Protein AF-A0A6A4H1T6-F1 (afdb_monomer_lite)

Sequence (66 aa):
LGHIAPEACQKMVKDGLIEGIELDESETVKTCNSCKYAKKTRKPVKKQWEQNQAENIGDLIHSDVW

Secondary structure (DSSP, 8-state):
--S--HHHHHHHHHTT-S-S----TTSPPPPPHHHHHHTPPPPPPPSS-SSPPP-STTS-------

Foldseek 3Di:
DPLDDVVVVVVCVVVVVDPDDDDDPVDDDDDDPVCCVVVPDDDDDDPDDPDDDDPDPPPDDDDDDD

Organism: NCBI:txid1447944

Structure (mmCIF, N/CA/C/O backbone):
data_AF-A0A6A4H1T6-F1
#
_entry.id   AF-A0A6A4H1T6-F1
#
loop_
_atom_site.group_PDB
_atom_site.id
_atom_site.type_symbol
_atom_site.label_atom_id
_atom_site.label_alt_id
_atom_site.label_comp_id
_atom_site.label_asym_id
_atom_site.label_entity_id
_atom_site.label_seq_id
_atom_site.pdbx_PDB_ins_code
_atom_site.Cartn_x
_atom_site.Cartn_y
_atom_site.Cartn_z
_atom_site.occupancy
_atom_site.B_iso_or_equiv
_atom_site.auth_seq_id
_atom_site.auth_comp_id
_atom_site.auth_asym_id
_atom_site.auth_atom_id
_atom_site.pdbx_PDB_model_num
ATOM 1 N N . LEU A 1 1 ? -2.521 -10.324 19.142 1.00 71.88 1 LEU A N 1
ATOM 2 C CA . LEU A 1 1 ? -3.070 -9.529 18.017 1.00 71.88 1 LEU A CA 1
ATOM 3 C C . LEU A 1 1 ? -1.928 -9.156 17.065 1.00 71.88 1 LEU A C 1
ATOM 5 O O . LEU A 1 1 ? -1.187 -8.223 17.340 1.00 71.88 1 LEU A O 1
ATOM 9 N N . GLY A 1 2 ? -1.683 -9.949 16.017 1.00 82.38 2 GLY A N 1
ATOM 10 C CA . GLY A 1 2 ? -0.495 -9.792 15.161 1.00 82.38 2 GLY A CA 1
ATOM 11 C C . GLY A 1 2 ? -0.607 -8.615 14.190 1.00 82.38 2 GLY A C 1
ATOM 12 O O . GLY A 1 2 ? -1.498 -8.640 13.353 1.00 82.38 2 GLY A O 1
ATOM 13 N N . HIS A 1 3 ? 0.277 -7.610 14.304 1.00 90.12 3 HIS A N 1
ATOM 14 C CA . HIS A 1 3 ? 0.473 -6.454 13.394 1.00 90.12 3 HIS A CA 1
ATOM 15 C C . HIS A 1 3 ? -0.793 -5.856 12.726 1.00 90.12 3 HIS A C 1
ATOM 17 O O . HIS A 1 3 ? -0.745 -5.272 11.634 1.00 90.12 3 HIS A O 1
ATOM 23 N N . ILE A 1 4 ? -1.936 -5.980 13.391 1.00 90.00 4 ILE A N 1
ATOM 24 C CA . ILE A 1 4 ? -3.239 -5.496 12.955 1.00 90.00 4 ILE A CA 1
ATOM 25 C C . ILE A 1 4 ? -3.284 -3.976 13.123 1.00 90.00 4 ILE A C 1
ATOM 27 O O . ILE A 1 4 ? -2.548 -3.401 13.926 1.00 90.00 4 ILE A O 1
ATOM 31 N N . ALA A 1 5 ? -4.079 -3.310 12.287 1.00 88.88 5 ALA A N 1
ATOM 32 C CA . ALA A 1 5 ? -4.283 -1.877 12.420 1.00 88.88 5 ALA A CA 1
ATOM 33 C C . ALA A 1 5 ? -4.944 -1.581 13.786 1.00 88.88 5 ALA A C 1
ATOM 35 O O . ALA A 1 5 ? -5.925 -2.250 14.120 1.00 88.88 5 ALA A O 1
ATOM 36 N N . PRO A 1 6 ? -4.437 -0.625 14.578 1.00 88.81 6 PRO A N 1
ATOM 37 C CA . PRO A 1 6 ? -5.031 -0.261 15.866 1.00 88.81 6 PRO A CA 1
ATOM 38 C C . PRO A 1 6 ? -6.514 0.092 15.762 1.00 88.81 6 PRO A C 1
ATOM 40 O O . PRO A 1 6 ? -7.293 -0.292 16.627 1.00 88.81 6 PRO A O 1
ATOM 43 N N . GLU A 1 7 ? -6.920 0.742 14.672 1.00 89.44 7 GLU A N 1
ATOM 44 C CA . GLU A 1 7 ? -8.312 1.105 14.406 1.00 89.44 7 GLU A CA 1
ATOM 45 C C . GLU A 1 7 ? -9.191 -0.146 14.256 1.00 89.44 7 GLU A C 1
ATOM 47 O O . GLU A 1 7 ? -10.333 -0.173 14.712 1.00 89.44 7 GLU A O 1
ATOM 52 N N . ALA A 1 8 ? -8.648 -1.215 13.664 1.00 90.88 8 ALA A N 1
ATOM 53 C CA . ALA A 1 8 ? -9.342 -2.493 13.570 1.00 90.88 8 ALA A CA 1
ATOM 54 C C . ALA A 1 8 ? -9.450 -3.176 14.943 1.00 90.88 8 ALA A C 1
ATOM 56 O O . ALA A 1 8 ? -10.515 -3.695 15.259 1.00 90.88 8 ALA A O 1
ATOM 57 N N . CYS A 1 9 ? -8.411 -3.117 15.788 1.00 90.19 9 CYS A N 1
ATOM 58 C CA . CYS A 1 9 ? -8.509 -3.590 17.177 1.00 90.19 9 CYS A CA 1
ATOM 59 C C . CYS A 1 9 ? -9.581 -2.832 17.963 1.00 90.19 9 CYS A C 1
ATOM 61 O O . CYS A 1 9 ? -10.423 -3.456 18.601 1.00 90.19 9 CYS A O 1
ATOM 63 N N . GLN A 1 10 ? -9.568 -1.498 17.889 1.00 89.62 10 GLN A N 1
ATOM 64 C CA . GLN A 1 10 ? -10.549 -0.639 18.554 1.00 89.62 10 GLN A CA 1
ATOM 65 C C . GLN A 1 10 ? -11.966 -0.976 18.111 1.00 89.62 10 GLN A C 1
ATOM 67 O O . GLN A 1 10 ? -12.853 -1.121 18.948 1.00 89.62 10 GLN A O 1
ATOM 72 N N . LYS A 1 11 ? -12.170 -1.151 16.803 1.00 92.25 11 LYS A N 1
ATOM 73 C CA . LYS A 1 11 ? -13.462 -1.558 16.262 1.00 92.25 11 LYS A CA 1
ATOM 74 C C . LYS A 1 11 ? -13.892 -2.929 16.785 1.00 92.25 11 LYS A C 1
ATOM 76 O O . LYS A 1 11 ? -15.017 -3.061 17.233 1.00 92.25 11 LYS A O 1
ATOM 81 N N . MET A 1 12 ? -13.010 -3.928 16.785 1.00 92.62 12 MET A N 1
ATOM 82 C CA . MET A 1 12 ? -13.357 -5.273 17.260 1.00 92.62 12 MET A CA 1
ATOM 83 C C . MET A 1 12 ? -13.733 -5.305 18.745 1.00 92.62 12 MET A C 1
ATOM 85 O O . MET A 1 12 ? -14.645 -6.038 19.115 1.00 92.62 12 MET A O 1
ATOM 89 N N . VAL A 1 13 ? -13.063 -4.506 19.581 1.00 91.31 13 VAL A N 1
ATOM 90 C CA . VAL A 1 13 ? -13.423 -4.363 21.001 1.00 91.31 13 VAL A CA 1
ATOM 91 C C . VAL A 1 13 ? -14.771 -3.648 21.144 1.00 91.31 13 VAL A C 1
ATOM 93 O O . VAL A 1 13 ? -15.639 -4.128 21.865 1.00 91.31 13 VAL A O 1
ATOM 96 N N . LYS A 1 14 ? -14.988 -2.548 20.407 1.00 90.44 14 LYS A N 1
ATOM 97 C CA . LYS A 1 14 ? -16.258 -1.793 20.420 1.00 90.44 14 LYS A CA 1
ATOM 98 C C . LYS A 1 14 ? -17.448 -2.614 19.923 1.00 90.44 14 LYS A C 1
ATOM 100 O O . LYS A 1 14 ? -18.531 -2.511 20.485 1.00 90.44 14 LYS A O 1
ATOM 105 N N . ASP A 1 15 ? -17.231 -3.444 18.911 1.00 94.56 15 ASP A N 1
ATOM 106 C CA . ASP A 1 15 ? -18.249 -4.313 18.319 1.00 94.56 15 ASP A CA 1
ATOM 107 C C . ASP A 1 15 ? -18.480 -5.595 19.154 1.00 94.56 15 ASP A C 1
ATOM 109 O O . ASP A 1 15 ? -19.292 -6.435 18.770 1.00 94.56 15 ASP A O 1
ATOM 113 N N . GLY A 1 16 ? -17.768 -5.781 20.277 1.00 93.00 16 GLY A N 1
ATOM 114 C CA . GLY A 1 16 ? -17.900 -6.960 21.143 1.00 93.00 16 GLY A CA 1
ATOM 115 C C . GLY A 1 16 ? -17.392 -8.262 20.513 1.00 93.00 16 GLY A C 1
ATOM 116 O O . GLY A 1 16 ? -17.779 -9.346 20.934 1.00 93.00 16 GLY A O 1
ATOM 117 N N . LEU A 1 17 ? -16.538 -8.176 19.488 1.00 93.50 17 LEU A N 1
ATOM 118 C CA . LEU A 1 17 ? -15.986 -9.336 18.774 1.00 93.50 17 LEU A CA 1
ATOM 119 C C . LEU A 1 17 ? -14.792 -9.974 19.498 1.00 93.50 17 LEU A C 1
ATOM 121 O O . LEU A 1 17 ? -14.352 -11.061 19.124 1.00 93.50 17 LEU A O 1
ATOM 125 N N . ILE A 1 18 ? -14.223 -9.276 20.482 1.00 90.12 18 ILE A N 1
ATOM 126 C CA . ILE A 1 18 ? -13.112 -9.743 21.311 1.00 90.12 18 ILE A CA 1
ATOM 127 C C . ILE A 1 18 ? -13.449 -9.437 22.768 1.00 90.12 18 ILE A C 1
ATOM 129 O O . ILE A 1 18 ? -13.767 -8.301 23.105 1.00 90.12 18 ILE A O 1
ATOM 133 N N . GLU A 1 19 ? -13.309 -10.440 23.627 1.00 88.50 19 GLU A N 1
ATOM 134 C CA . GLU A 1 19 ? -13.463 -10.320 25.076 1.00 88.50 19 GLU A CA 1
ATOM 135 C C . GLU A 1 19 ? -12.096 -10.407 25.775 1.00 88.50 19 GLU A C 1
ATOM 137 O O . GLU A 1 19 ? -11.130 -10.945 25.226 1.00 88.50 19 GLU A O 1
ATOM 142 N N . GLY A 1 20 ? -12.000 -9.872 26.996 1.00 88.25 20 GLY A N 1
ATOM 143 C CA . GLY A 1 20 ? -10.791 -9.970 27.826 1.00 88.25 20 GLY A CA 1
ATOM 144 C C . GLY A 1 20 ? -9.636 -9.046 27.420 1.00 88.25 20 GLY A C 1
ATOM 145 O O . GLY A 1 20 ? -8.508 -9.258 27.861 1.00 88.25 20 GLY A O 1
ATOM 146 N N . ILE A 1 21 ? -9.895 -8.033 26.587 1.00 87.06 21 ILE A N 1
ATOM 147 C CA . ILE A 1 21 ? -8.921 -7.003 26.206 1.00 87.06 21 ILE A CA 1
ATOM 148 C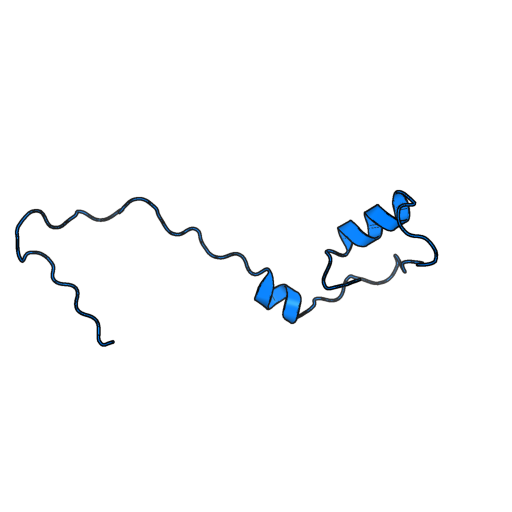 C . ILE A 1 21 ? -9.515 -5.624 26.485 1.00 87.06 21 ILE A C 1
ATOM 150 O O . ILE A 1 21 ? -10.533 -5.259 25.903 1.00 87.06 21 ILE A O 1
ATOM 154 N N . GLU A 1 22 ? -8.833 -4.843 27.318 1.00 85.38 22 GLU A N 1
ATOM 155 C CA . GLU A 1 22 ? -9.109 -3.421 27.521 1.00 85.38 22 GLU A CA 1
ATOM 156 C C . GLU A 1 22 ? -8.083 -2.592 26.745 1.00 85.38 22 GLU A C 1
ATOM 158 O O . GLU A 1 22 ? -6.883 -2.877 26.766 1.00 85.38 22 GLU A O 1
ATOM 163 N N . LEU A 1 23 ? -8.561 -1.585 26.013 1.00 86.12 23 LEU A N 1
ATOM 164 C CA . LEU A 1 23 ? -7.709 -0.666 25.266 1.00 86.12 23 LEU A CA 1
ATOM 165 C C . LEU A 1 23 ? -7.585 0.639 26.044 1.00 86.12 23 LEU A C 1
ATOM 167 O O . LEU A 1 23 ? -8.592 1.252 26.386 1.00 86.12 23 LEU A O 1
ATOM 171 N N . ASP A 1 24 ? -6.352 1.081 26.269 1.00 87.69 24 ASP A N 1
ATOM 172 C CA . ASP A 1 24 ? -6.088 2.414 26.794 1.00 87.69 24 ASP A CA 1
ATOM 173 C C . ASP A 1 24 ? -6.287 3.451 25.679 1.00 87.69 24 ASP A C 1
ATOM 175 O O . ASP A 1 24 ? -5.467 3.574 24.767 1.00 87.69 24 ASP A O 1
ATOM 179 N N . GLU A 1 25 ? -7.405 4.178 25.732 1.00 81.75 25 GLU A N 1
ATOM 180 C CA . GLU A 1 25 ? -7.726 5.236 24.766 1.00 81.75 25 GLU A CA 1
ATOM 181 C C . GLU A 1 25 ? -6.915 6.527 24.992 1.00 81.75 25 GLU A C 1
ATOM 183 O O . GLU A 1 25 ? -6.925 7.410 24.131 1.00 81.75 25 GLU A O 1
ATOM 188 N N . SER A 1 26 ? -6.206 6.652 26.122 1.00 84.12 26 SER A N 1
ATOM 189 C CA . SER A 1 26 ? -5.371 7.822 26.427 1.00 84.12 26 SER A CA 1
ATOM 190 C C . SER A 1 26 ? -3.985 7.752 25.777 1.00 84.12 26 SER A C 1
ATOM 192 O O . SER A 1 26 ? -3.356 8.789 25.537 1.00 84.12 26 SER A O 1
ATOM 194 N N . GLU A 1 27 ? -3.511 6.547 25.440 1.00 81.75 27 GLU A N 1
ATOM 195 C CA . GLU A 1 27 ? -2.243 6.358 24.743 1.00 81.75 27 GLU A CA 1
ATOM 196 C C . GLU A 1 27 ? -2.372 6.583 23.230 1.00 81.75 27 GLU A C 1
ATOM 198 O O . GLU A 1 27 ? -3.278 6.103 22.547 1.00 81.75 27 GLU A O 1
ATOM 203 N N . THR A 1 28 ? -1.374 7.261 22.662 1.00 79.50 28 THR A N 1
ATOM 204 C CA . THR A 1 28 ? -1.247 7.359 21.207 1.00 79.50 28 THR A CA 1
ATOM 205 C C . THR A 1 28 ? -0.677 6.071 20.624 1.00 79.50 28 THR A C 1
ATOM 207 O O . THR A 1 28 ? 0.237 5.448 21.172 1.00 79.50 28 THR A O 1
ATOM 210 N N . VAL A 1 29 ? -1.189 5.684 19.454 1.00 83.44 29 VAL A N 1
ATOM 211 C CA . VAL A 1 29 ? -0.677 4.536 18.704 1.00 83.44 29 VAL A CA 1
ATOM 212 C C . VAL A 1 29 ? 0.807 4.731 18.399 1.00 83.44 29 VAL A C 1
ATOM 214 O O . VAL A 1 29 ? 1.205 5.593 17.611 1.00 83.44 29 VAL A O 1
ATOM 217 N N . LYS A 1 30 ? 1.634 3.847 18.953 1.00 84.31 30 LYS A N 1
ATOM 218 C CA . LYS A 1 30 ? 3.064 3.781 18.651 1.00 84.31 30 LYS A CA 1
ATOM 219 C C . LYS A 1 30 ? 3.273 3.199 17.253 1.00 84.31 30 LYS A C 1
ATOM 221 O O . LYS A 1 30 ? 2.702 2.172 16.884 1.00 84.31 30 LYS A O 1
ATOM 226 N N . THR A 1 31 ? 4.140 3.824 16.458 1.00 85.31 31 THR A N 1
ATOM 227 C CA . THR A 1 31 ? 4.500 3.254 15.15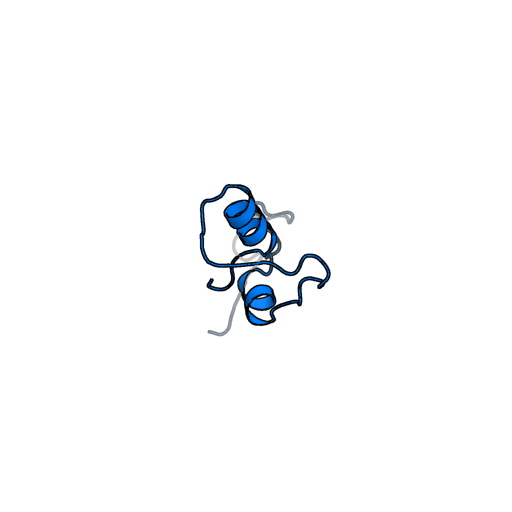4 1.00 85.31 31 THR A CA 1
ATOM 228 C C . THR A 1 31 ? 5.331 1.983 15.290 1.00 85.31 31 THR A C 1
ATOM 230 O O . THR A 1 31 ? 6.356 1.969 15.963 1.00 85.31 31 THR A O 1
ATOM 233 N N . CYS A 1 32 ? 4.945 0.944 14.551 1.00 90.62 32 CYS A N 1
ATOM 234 C CA . CYS A 1 32 ? 5.695 -0.303 14.444 1.00 90.62 32 CYS A CA 1
ATOM 235 C C . CYS A 1 32 ? 6.588 -0.302 13.192 1.00 90.62 32 CYS A C 1
ATOM 237 O O . CYS A 1 32 ? 6.093 -0.125 12.076 1.00 90.62 32 CYS A O 1
ATOM 239 N N . ASN A 1 33 ? 7.892 -0.547 13.359 1.00 92.25 33 ASN A N 1
ATOM 240 C CA . ASN A 1 33 ? 8.850 -0.595 12.246 1.00 92.25 33 ASN A CA 1
ATOM 241 C C . ASN A 1 33 ? 8.558 -1.738 11.266 1.00 92.25 33 ASN A C 1
ATOM 243 O O . ASN A 1 33 ? 8.589 -1.520 10.057 1.00 92.25 33 ASN A O 1
ATOM 247 N N . SER A 1 34 ? 8.182 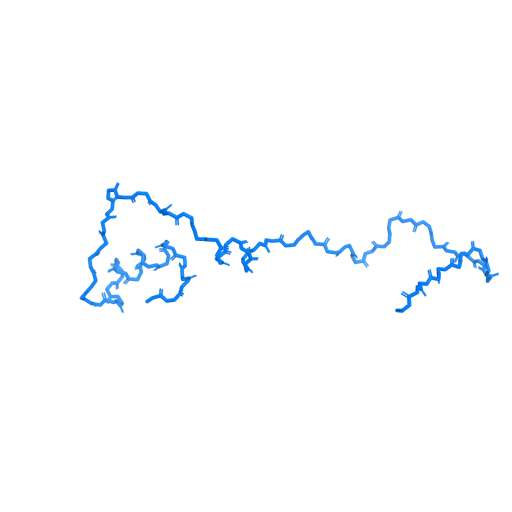-2.917 11.767 1.00 91.06 34 SER A N 1
ATOM 248 C CA . SER A 1 34 ? 7.790 -4.050 10.922 1.00 91.06 34 SER A CA 1
ATOM 249 C C . SER A 1 34 ? 6.557 -3.718 10.081 1.00 91.06 34 SER A C 1
ATOM 251 O O . SER A 1 34 ? 6.554 -3.957 8.876 1.00 91.06 34 SER A O 1
ATOM 253 N N . CYS A 1 35 ? 5.540 -3.077 10.675 1.00 91.81 35 CYS A N 1
ATOM 254 C CA . CYS A 1 35 ? 4.372 -2.598 9.931 1.00 91.81 35 CYS A CA 1
ATOM 255 C C . CYS A 1 35 ? 4.752 -1.533 8.900 1.00 91.81 35 CYS A C 1
ATOM 257 O O . CYS A 1 35 ? 4.267 -1.594 7.778 1.00 91.81 35 CYS A O 1
ATOM 259 N N . LYS A 1 36 ? 5.614 -0.569 9.254 1.00 90.88 36 LYS A N 1
ATOM 260 C CA . LYS A 1 36 ? 6.084 0.466 8.318 1.00 90.88 36 LYS A CA 1
ATOM 261 C C . LYS A 1 36 ? 6.791 -0.139 7.113 1.00 90.88 36 LYS A C 1
ATOM 263 O O . LYS A 1 36 ? 6.555 0.309 5.999 1.00 90.88 36 LYS A O 1
ATOM 268 N N . TYR A 1 37 ? 7.646 -1.132 7.339 1.00 90.12 37 TYR A N 1
ATOM 269 C CA . TYR A 1 37 ? 8.364 -1.816 6.272 1.00 90.12 37 TYR A CA 1
ATOM 270 C C . TYR A 1 37 ? 7.407 -2.634 5.394 1.00 90.12 37 TYR A C 1
ATOM 272 O O . TYR A 1 37 ? 7.374 -2.445 4.181 1.00 90.12 37 TYR A O 1
ATOM 280 N N . ALA A 1 38 ? 6.574 -3.478 6.009 1.00 89.25 38 ALA A N 1
ATOM 281 C CA . ALA A 1 38 ? 5.707 -4.410 5.289 1.00 89.25 38 ALA A CA 1
ATOM 282 C C . ALA A 1 38 ? 4.496 -3.742 4.612 1.00 89.25 38 ALA A C 1
ATOM 284 O O . ALA A 1 38 ? 4.081 -4.168 3.540 1.00 89.25 38 ALA A O 1
ATOM 285 N N . LYS A 1 39 ? 3.920 -2.699 5.225 1.00 85.94 39 LYS A N 1
ATOM 286 C CA . LYS A 1 39 ? 2.730 -1.985 4.718 1.00 85.94 39 LYS A CA 1
ATOM 287 C C . LYS A 1 39 ? 3.084 -0.730 3.920 1.00 85.94 39 LYS A C 1
ATOM 289 O O . LYS A 1 39 ? 2.203 0.080 3.633 1.00 85.94 39 LYS A O 1
ATOM 294 N N . LYS A 1 40 ? 4.361 -0.526 3.583 1.00 85.81 40 LYS A N 1
ATOM 295 C CA . LYS A 1 40 ? 4.771 0.619 2.769 1.00 85.81 40 LYS A CA 1
ATOM 296 C C . LYS A 1 40 ? 4.080 0.539 1.411 1.00 85.81 40 LYS A C 1
ATOM 298 O O . LYS A 1 40 ? 4.177 -0.467 0.712 1.00 85.81 40 LYS A O 1
ATOM 303 N N . THR A 1 41 ? 3.403 1.609 1.014 1.00 86.94 41 THR A N 1
ATOM 304 C CA . THR A 1 41 ? 2.836 1.694 -0.330 1.00 86.94 41 THR A CA 1
ATOM 305 C C . THR A 1 41 ? 3.967 1.796 -1.351 1.00 86.94 41 THR A C 1
ATOM 307 O O . THR A 1 41 ? 4.936 2.542 -1.178 1.00 86.94 41 THR A O 1
ATOM 310 N N . ARG A 1 42 ? 3.858 1.031 -2.439 1.00 85.12 42 ARG A N 1
ATOM 311 C CA . ARG A 1 42 ? 4.705 1.221 -3.618 1.00 85.12 42 ARG A CA 1
ATOM 312 C C . ARG A 1 42 ? 4.028 2.234 -4.532 1.00 85.12 42 ARG A C 1
ATOM 314 O O . ARG A 1 42 ? 2.811 2.186 -4.700 1.00 85.12 42 ARG A O 1
ATOM 321 N N . LYS A 1 43 ? 4.810 3.110 -5.170 1.00 87.88 43 LYS A N 1
ATOM 322 C CA . LYS A 1 43 ? 4.293 3.894 -6.298 1.00 87.88 43 LYS A CA 1
ATOM 323 C C . LYS A 1 43 ? 3.698 2.931 -7.339 1.00 87.88 43 LYS A C 1
ATOM 325 O O . LYS A 1 43 ? 4.296 1.876 -7.584 1.00 87.88 43 LYS A O 1
ATOM 330 N N . PRO A 1 44 ? 2.540 3.252 -7.937 1.00 87.06 44 PRO A N 1
ATOM 331 C CA . PRO A 1 44 ? 2.007 2.436 -9.015 1.00 87.06 44 PRO A CA 1
ATOM 332 C C . PRO A 1 44 ? 3.041 2.370 -10.141 1.00 87.06 44 PRO A C 1
ATOM 334 O O . PRO A 1 44 ? 3.641 3.381 -10.509 1.00 87.06 44 PRO A O 1
ATOM 337 N N . VAL A 1 45 ? 3.268 1.169 -10.670 1.00 89.19 45 VAL A N 1
ATOM 338 C CA . VAL A 1 45 ? 4.058 1.016 -11.893 1.00 89.19 45 VAL A CA 1
ATOM 339 C C . VAL A 1 45 ? 3.163 1.419 -13.049 1.00 89.19 45 VAL A C 1
ATOM 341 O O . VAL A 1 45 ? 2.045 0.911 -13.173 1.00 89.19 45 VAL A O 1
ATOM 344 N N . LYS A 1 46 ? 3.638 2.367 -13.860 1.00 89.31 46 LYS A N 1
ATOM 345 C CA . LYS A 1 46 ? 2.914 2.827 -15.043 1.00 89.31 46 LYS A CA 1
ATOM 346 C C . LYS A 1 46 ? 2.692 1.634 -15.971 1.00 89.31 46 LYS A C 1
ATOM 348 O O . LYS A 1 46 ? 3.617 0.876 -16.243 1.00 89.31 46 LYS A O 1
ATOM 353 N N . LYS A 1 47 ? 1.447 1.454 -16.415 1.00 87.31 47 LYS A N 1
ATOM 354 C CA . LYS A 1 47 ? 1.071 0.395 -17.367 1.00 87.31 47 LYS A CA 1
ATOM 355 C C . LYS A 1 47 ? 1.267 0.815 -18.820 1.00 87.31 47 LYS A C 1
ATOM 357 O O . LYS A 1 47 ? 1.247 -0.027 -19.706 1.00 87.31 47 LYS A O 1
ATOM 362 N N . GLN A 1 48 ? 1.400 2.115 -19.047 1.00 87.88 48 GLN A N 1
ATOM 363 C CA . GLN A 1 48 ? 1.603 2.706 -20.355 1.00 87.88 48 GLN A CA 1
ATOM 364 C C . GLN A 1 48 ? 2.931 3.445 -20.361 1.00 87.88 48 GLN A C 1
ATOM 366 O O . GLN A 1 48 ? 3.344 4.025 -19.352 1.00 87.88 48 GLN A O 1
ATOM 371 N N . TRP A 1 49 ? 3.583 3.388 -21.513 1.00 84.88 49 TRP A N 1
ATOM 372 C CA . TRP A 1 49 ? 4.795 4.132 -21.788 1.00 84.88 49 TRP A CA 1
ATOM 373 C C . TRP A 1 49 ? 4.419 5.587 -22.044 1.00 84.88 49 TRP A C 1
ATOM 375 O O . TRP A 1 49 ? 3.511 5.868 -22.818 1.00 84.88 49 TRP A O 1
ATOM 385 N N . GLU A 1 50 ? 5.101 6.509 -21.375 1.00 84.06 50 GLU A N 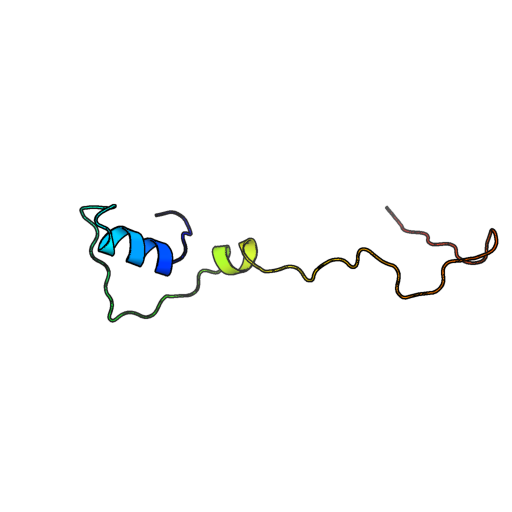1
ATOM 386 C CA . GLU A 1 50 ? 4.964 7.948 -21.647 1.00 84.06 50 GLU A CA 1
ATOM 387 C C . GLU A 1 50 ? 5.939 8.426 -22.723 1.00 84.06 50 GLU A C 1
ATOM 389 O O . GLU A 1 50 ? 5.817 9.537 -23.224 1.00 84.06 50 GLU A O 1
ATOM 394 N N . GLN A 1 51 ? 6.927 7.597 -23.052 1.00 82.44 51 GLN A N 1
ATOM 395 C CA . GLN A 1 51 ? 7.957 7.894 -24.033 1.00 82.44 51 GLN A CA 1
ATOM 396 C C . GLN A 1 51 ? 7.614 7.220 -25.357 1.00 82.44 51 GLN A C 1
ATOM 398 O O . GLN A 1 51 ? 7.005 6.146 -25.373 1.00 82.44 51 GLN A O 1
ATOM 403 N N . ASN A 1 52 ? 8.046 7.842 -26.454 1.00 83.19 52 ASN A N 1
ATOM 404 C CA . ASN A 1 52 ? 7.956 7.236 -27.774 1.00 83.19 52 ASN A CA 1
ATOM 405 C C . ASN A 1 52 ? 8.726 5.912 -27.777 1.00 83.19 52 ASN A C 1
ATOM 407 O O . ASN A 1 52 ? 9.820 5.810 -27.218 1.00 83.19 52 ASN A O 1
ATOM 411 N N . GLN A 1 53 ? 8.127 4.896 -28.384 1.00 83.31 53 GLN A N 1
ATOM 412 C CA . GLN A 1 53 ? 8.774 3.606 -28.571 1.00 83.31 53 GLN A CA 1
ATOM 413 C C . GLN A 1 53 ? 9.759 3.696 -29.739 1.00 83.31 53 GLN A C 1
ATOM 415 O O . GLN A 1 53 ? 9.595 4.525 -30.629 1.00 83.31 53 GLN A O 1
ATOM 420 N N . ALA A 1 54 ? 10.783 2.843 -29.723 1.00 90.56 54 ALA A N 1
ATOM 421 C CA . ALA A 1 54 ? 11.640 2.646 -30.883 1.00 90.56 54 ALA A CA 1
ATOM 422 C C . ALA A 1 54 ? 10.788 2.188 -32.076 1.00 90.56 54 ALA A C 1
ATOM 424 O O . ALA A 1 54 ? 10.002 1.248 -31.944 1.00 90.56 54 ALA A O 1
ATOM 425 N N . GLU A 1 55 ? 10.939 2.856 -33.218 1.00 92.19 55 GLU A N 1
ATOM 426 C CA . GLU A 1 55 ? 10.146 2.576 -34.420 1.00 92.19 55 GLU A CA 1
ATOM 427 C C . GLU A 1 55 ? 10.871 1.600 -35.352 1.00 92.19 55 GLU A C 1
ATOM 429 O O . GLU A 1 55 ? 10.226 0.794 -36.025 1.00 92.19 55 GLU A O 1
ATOM 434 N N . ASN A 1 56 ? 12.209 1.617 -35.346 1.00 94.94 56 ASN A N 1
ATOM 435 C CA . ASN A 1 56 ? 13.042 0.758 -36.178 1.00 94.94 56 ASN A CA 1
ATOM 436 C C . ASN A 1 56 ? 13.914 -0.184 -35.341 1.00 94.94 56 ASN A C 1
ATOM 438 O O . ASN A 1 56 ? 14.237 0.047 -34.172 1.00 94.94 56 ASN A O 1
ATOM 442 N N . ILE A 1 57 ? 14.329 -1.278 -35.981 1.00 89.44 57 ILE A N 1
ATOM 443 C CA . ILE A 1 57 ? 15.242 -2.249 -35.380 1.00 89.44 57 ILE A CA 1
ATOM 444 C C . ILE A 1 57 ? 16.596 -1.574 -35.143 1.00 89.44 57 ILE A C 1
ATOM 446 O O . ILE A 1 57 ? 17.240 -1.121 -36.084 1.00 89.44 57 ILE A O 1
ATOM 450 N N . GLY A 1 58 ? 17.040 -1.570 -33.885 1.00 90.88 58 GLY A N 1
ATOM 451 C CA . GLY A 1 58 ? 18.331 -1.013 -33.478 1.00 90.88 58 GLY A CA 1
ATOM 452 C C . GLY A 1 58 ? 18.281 0.415 -32.928 1.00 90.88 58 GLY A C 1
ATOM 453 O O . GLY A 1 58 ? 19.294 0.863 -32.401 1.00 90.88 58 GLY A O 1
ATOM 454 N N . ASP A 1 59 ? 17.128 1.094 -32.960 1.00 92.75 59 ASP A N 1
ATOM 455 C CA . ASP A 1 59 ? 16.994 2.470 -32.444 1.00 92.75 59 ASP A CA 1
ATOM 456 C C . ASP A 1 59 ? 17.246 2.564 -30.930 1.00 92.75 59 ASP A C 1
ATOM 458 O O . ASP A 1 59 ? 17.715 3.586 -30.429 1.00 92.75 59 ASP A O 1
ATOM 462 N N . LEU A 1 60 ? 16.936 1.496 -30.187 1.00 90.19 60 LEU A N 1
A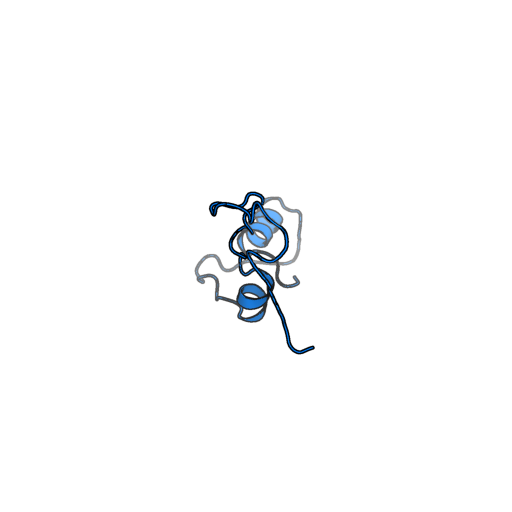TOM 463 C CA . LEU A 1 60 ? 17.121 1.447 -28.742 1.00 90.19 60 LEU A CA 1
ATOM 464 C C . LEU A 1 60 ? 17.499 0.040 -28.276 1.00 90.19 60 LEU A C 1
ATOM 466 O O . LEU A 1 60 ? 16.729 -0.910 -28.424 1.00 90.19 60 LEU A O 1
ATOM 470 N N . ILE A 1 61 ? 18.680 -0.079 -27.669 1.00 90.81 61 ILE A N 1
ATOM 471 C CA . ILE A 1 61 ? 19.190 -1.321 -27.083 1.00 90.81 61 ILE A CA 1
ATOM 472 C C . ILE A 1 61 ? 19.307 -1.117 -25.573 1.00 90.81 61 ILE A C 1
ATOM 474 O O . ILE A 1 61 ? 20.051 -0.253 -25.115 1.00 90.81 61 ILE A O 1
ATOM 478 N N . HIS A 1 62 ? 18.585 -1.928 -24.800 1.00 90.19 62 HIS A N 1
ATOM 479 C CA . HIS A 1 62 ? 18.752 -2.015 -23.351 1.00 90.19 62 HIS A CA 1
ATOM 480 C C . HIS A 1 62 ? 19.552 -3.276 -23.030 1.00 90.19 62 HIS A C 1
ATOM 482 O O . HIS A 1 62 ? 19.131 -4.376 -23.382 1.00 90.19 62 HIS A O 1
ATOM 488 N N . SER A 1 63 ? 20.690 -3.124 -22.358 1.00 93.56 63 SER A N 1
ATOM 489 C CA . SER A 1 63 ? 21.476 -4.243 -21.833 1.00 93.56 63 SER A CA 1
ATOM 490 C C . SER A 1 63 ? 21.575 -4.136 -20.318 1.00 93.56 63 SER A C 1
ATOM 492 O O . SER A 1 63 ? 21.772 -3.034 -19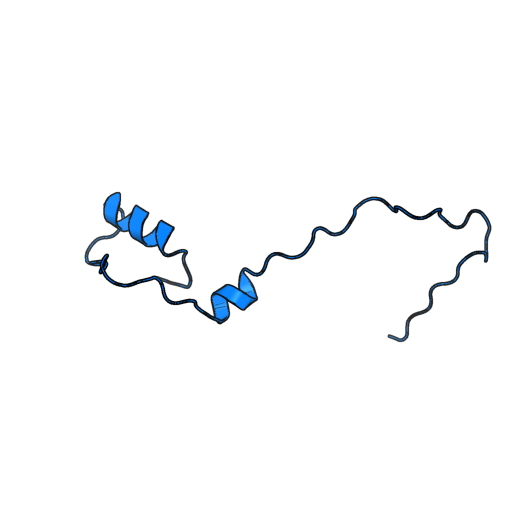.808 1.00 93.56 63 SER A O 1
ATOM 494 N N . ASP A 1 64 ? 21.501 -5.267 -19.622 1.00 94.38 64 ASP A N 1
ATOM 495 C CA . ASP A 1 64 ? 21.714 -5.356 -18.176 1.00 94.38 64 ASP A CA 1
ATOM 496 C C . ASP A 1 64 ? 22.756 -6.438 -17.866 1.00 94.38 64 ASP A C 1
ATOM 498 O O . ASP A 1 64 ? 22.921 -7.386 -18.644 1.00 94.38 64 ASP A O 1
ATOM 502 N N . VAL A 1 65 ? 23.470 -6.278 -16.752 1.00 87.50 65 VAL A N 1
ATOM 503 C CA . VAL A 1 65 ? 24.392 -7.297 -16.239 1.00 87.50 65 VAL A CA 1
ATOM 504 C C . VAL A 1 65 ? 23.640 -8.078 -15.174 1.00 87.50 65 VAL A C 1
ATOM 506 O O . VAL A 1 65 ? 23.212 -7.512 -14.173 1.00 87.50 65 VAL A O 1
ATOM 509 N N . TRP A 1 66 ? 23.454 -9.365 -15.444 1.00 70.25 66 TRP A N 1
ATOM 510 C CA . TRP A 1 66 ? 22.794 -10.304 -14.542 1.00 70.25 66 TRP A CA 1
ATOM 511 C C . TRP A 1 66 ? 23.545 -10.468 -13.216 1.00 70.25 66 TRP A C 1
ATOM 513 O O . TRP A 1 66 ? 24.798 -10.506 -13.254 1.00 70.25 66 TRP A O 1
#

Radius of gyration: 23.78 Å; chains: 1; bounding box: 43×18×64 Å

pLDDT: mean 87.99, std 4.6, range [70.25, 94.94]